Protein AF-A0A553S845-F1 (afdb_monomer)

Solvent-accessible surface area (backbone atoms only — not comparable to full-atom values): 7691 Å² total; per-residue (Å²): 108,72,68,59,55,50,52,52,51,53,51,56,43,52,54,29,12,55,50,11,50,52,48,53,52,50,45,71,75,42,56,89,77,49,53,72,70,56,48,50,44,49,54,53,21,53,53,51,26,50,53,52,53,49,52,52,53,50,52,52,53,55,45,63,76,74,49,63,97,83,66,72,59,58,60,40,89,70,99,60,98,46,74,66,40,86,83,65,70,26,32,31,44,69,48,49,54,23,16,44,38,24,49,35,41,53,54,41,36,37,75,71,65,77,45,60,70,64,73,65,45,47,63,56,49,56,46,53,49,62,62,45,49,67,61,72,75,103

Mean predicted aligned error: 10.01 Å

Structure (mmCIF, N/CA/C/O backbone):
data_AF-A0A553S845-F1
#
_entry.id   AF-A0A553S845-F1
#
loop_
_atom_site.group_PDB
_atom_site.id
_atom_site.type_symbol
_atom_site.label_atom_id
_atom_site.label_alt_id
_atom_site.label_comp_id
_atom_site.label_asym_id
_atom_site.label_entity_id
_atom_site.label_seq_id
_atom_site.pdbx_PDB_ins_code
_atom_site.Cartn_x
_atom_site.Cartn_y
_atom_site.Cartn_z
_atom_site.occupancy
_atom_site.B_iso_or_equiv
_atom_site.auth_seq_id
_atom_site.auth_comp_id
_atom_site.auth_asym_id
_atom_site.auth_atom_id
_atom_site.pdbx_PDB_model_num
ATOM 1 N N . MET A 1 1 ? 5.289 10.190 -22.429 1.00 55.66 1 MET A N 1
ATOM 2 C CA . MET A 1 1 ? 3.988 9.912 -21.776 1.00 55.66 1 MET A CA 1
ATOM 3 C C . MET A 1 1 ? 4.106 8.827 -20.708 1.00 55.66 1 MET A C 1
ATOM 5 O O . MET A 1 1 ? 3.905 9.155 -19.551 1.00 55.66 1 MET A O 1
ATOM 9 N N . ILE A 1 2 ? 4.558 7.607 -21.037 1.00 61.12 2 ILE A N 1
ATOM 10 C CA . ILE A 1 2 ? 4.711 6.485 -20.076 1.00 61.12 2 ILE A CA 1
ATOM 11 C C . ILE A 1 2 ? 5.522 6.860 -18.819 1.00 61.12 2 ILE A C 1
ATOM 13 O O . ILE A 1 2 ? 5.102 6.566 -17.706 1.00 61.12 2 ILE A O 1
ATOM 17 N N . ARG A 1 3 ? 6.640 7.587 -18.970 1.00 59.91 3 ARG A N 1
ATOM 18 C CA . ARG A 1 3 ? 7.450 8.068 -17.831 1.00 59.91 3 ARG A CA 1
ATOM 19 C C . ARG A 1 3 ? 6.701 9.019 -16.888 1.00 59.91 3 ARG A C 1
ATOM 21 O O . ARG A 1 3 ? 6.846 8.891 -15.680 1.00 59.91 3 ARG A O 1
ATOM 28 N N . MET A 1 4 ? 5.891 9.939 -17.422 1.00 64.00 4 MET A N 1
ATOM 29 C CA . MET A 1 4 ? 5.083 10.844 -16.592 1.00 64.00 4 MET A CA 1
ATOM 30 C C . MET A 1 4 ? 3.970 10.087 -15.869 1.00 64.00 4 MET A C 1
ATOM 32 O O . MET A 1 4 ? 3.745 10.323 -14.689 1.00 64.00 4 MET A O 1
ATOM 36 N N . THR A 1 5 ? 3.322 9.131 -16.539 1.00 64.88 5 THR A N 1
ATOM 37 C CA . THR A 1 5 ? 2.294 8.286 -15.918 1.00 64.88 5 THR A CA 1
ATOM 38 C C . THR A 1 5 ? 2.870 7.465 -14.764 1.00 64.88 5 THR A C 1
ATOM 40 O O . THR A 1 5 ? 2.292 7.451 -13.681 1.00 64.88 5 THR A O 1
ATOM 43 N N . MET A 1 6 ? 4.041 6.848 -14.954 1.00 63.34 6 MET A N 1
ATOM 44 C CA . MET A 1 6 ? 4.726 6.115 -13.886 1.00 63.34 6 MET A CA 1
ATOM 45 C C . MET A 1 6 ? 5.121 7.046 -12.733 1.00 63.34 6 MET A C 1
ATOM 47 O O . MET A 1 6 ? 4.839 6.730 -11.586 1.00 63.34 6 MET A O 1
ATOM 51 N N . ALA A 1 7 ? 5.669 8.233 -13.005 1.00 65.25 7 ALA A N 1
ATOM 52 C CA . ALA A 1 7 ? 6.018 9.189 -11.950 1.00 65.25 7 ALA A CA 1
ATOM 53 C C . ALA A 1 7 ? 4.809 9.601 -11.085 1.00 65.25 7 ALA A C 1
ATOM 55 O O . ALA A 1 7 ? 4.917 9.657 -9.860 1.00 65.25 7 ALA A O 1
ATOM 56 N N . VAL A 1 8 ? 3.641 9.826 -11.700 1.00 68.06 8 VAL A N 1
ATOM 57 C CA . VAL A 1 8 ? 2.400 10.144 -10.971 1.00 68.06 8 VAL A CA 1
ATOM 58 C C . VAL A 1 8 ? 1.964 8.972 -10.091 1.00 68.06 8 VAL A C 1
ATOM 60 O O . VAL A 1 8 ? 1.645 9.177 -8.921 1.00 68.06 8 VAL A O 1
ATOM 63 N N . ILE A 1 9 ? 2.001 7.743 -10.614 1.00 68.69 9 ILE A N 1
ATOM 64 C CA . ILE A 1 9 ? 1.648 6.536 -9.851 1.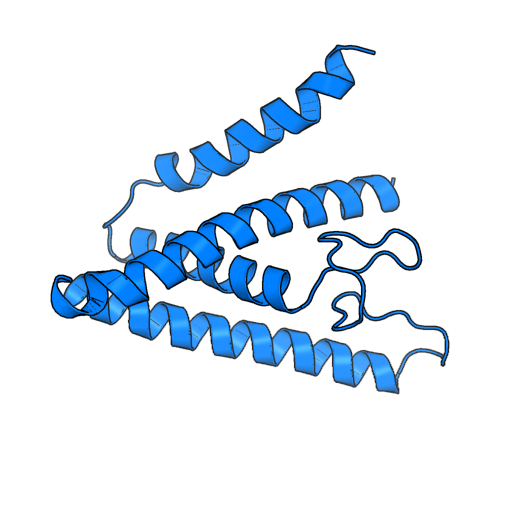00 68.69 9 ILE A CA 1
ATOM 65 C C . ILE A 1 9 ? 2.579 6.374 -8.642 1.00 68.69 9 ILE A C 1
ATOM 67 O O . ILE A 1 9 ? 2.103 6.207 -7.523 1.00 68.69 9 ILE A O 1
ATOM 71 N N . PHE A 1 10 ? 3.892 6.499 -8.834 1.00 68.94 10 PHE A N 1
ATOM 72 C CA . PHE A 1 10 ? 4.881 6.379 -7.758 1.00 68.94 10 PHE A CA 1
ATOM 73 C C . PHE A 1 10 ? 4.725 7.472 -6.693 1.00 68.94 10 PHE A C 1
ATOM 75 O O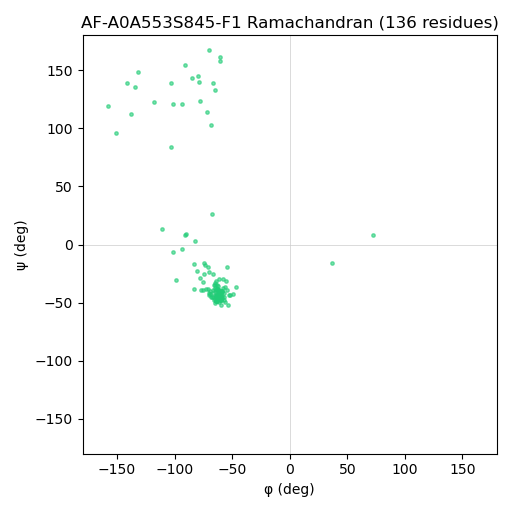 . PHE A 1 10 ? 4.910 7.210 -5.505 1.00 68.94 10 PHE A O 1
ATOM 82 N N . CYS A 1 11 ? 4.329 8.682 -7.092 1.00 69.44 11 CYS A N 1
ATOM 83 C CA . CYS A 1 11 ? 4.048 9.772 -6.163 1.00 69.44 11 CYS A CA 1
ATOM 84 C C . CYS A 1 11 ? 2.817 9.471 -5.294 1.00 69.44 11 CYS A C 1
ATOM 86 O O . CYS A 1 11 ? 2.871 9.613 -4.072 1.00 69.44 11 CYS A O 1
ATOM 88 N N . VAL A 1 12 ? 1.730 8.977 -5.899 1.00 71.00 12 VAL A N 1
ATOM 89 C CA . VAL A 1 12 ? 0.532 8.556 -5.156 1.00 71.00 12 VAL A CA 1
ATOM 90 C C . VAL A 1 12 ? 0.880 7.438 -4.171 1.00 71.00 12 VAL A C 1
ATOM 92 O O . VAL A 1 12 ? 0.539 7.532 -2.992 1.00 71.00 12 VAL A O 1
ATOM 95 N N . VAL A 1 13 ? 1.611 6.418 -4.628 1.00 72.00 13 VAL A N 1
ATOM 96 C CA . VAL A 1 13 ? 2.049 5.290 -3.792 1.00 72.00 13 VAL A CA 1
ATOM 97 C C . VAL A 1 13 ? 2.921 5.774 -2.624 1.00 72.00 13 VAL A C 1
ATOM 99 O O . VAL A 1 13 ? 2.643 5.402 -1.486 1.00 72.00 13 VAL A O 1
ATOM 102 N N . SER A 1 14 ? 3.872 6.685 -2.863 1.00 70.69 14 SER A N 1
ATOM 103 C CA . SER A 1 14 ? 4.725 7.306 -1.828 1.00 70.69 14 SER A CA 1
ATOM 104 C C . SER A 1 14 ? 3.945 7.933 -0.681 1.00 70.69 14 SER A C 1
ATOM 106 O O . SER A 1 14 ? 4.303 7.773 0.484 1.00 70.69 14 SER A O 1
ATOM 108 N N . VAL A 1 15 ? 2.861 8.650 -0.973 1.00 72.81 15 VAL A N 1
ATOM 109 C CA . VAL A 1 15 ? 2.083 9.296 0.091 1.00 72.81 15 VAL A CA 1
ATOM 110 C C . VAL A 1 15 ? 1.287 8.276 0.890 1.00 72.81 15 VAL A C 1
ATOM 112 O O . VAL A 1 15 ? 1.220 8.362 2.120 1.00 72.81 15 VAL A O 1
ATOM 115 N N . TYR A 1 16 ? 0.743 7.263 0.217 1.00 74.31 16 TYR A N 1
ATOM 116 C CA . TYR A 1 16 ? 0.127 6.143 0.917 1.00 74.31 16 TYR A CA 1
ATOM 117 C C . TYR A 1 16 ? 1.129 5.393 1.795 1.00 74.31 16 TYR A C 1
ATOM 119 O O . TYR A 1 16 ? 0.728 4.911 2.854 1.00 74.31 16 TYR A O 1
ATOM 127 N N . SER A 1 17 ? 2.418 5.361 1.443 1.00 76.75 17 SER A N 1
ATOM 128 C CA . SER A 1 17 ? 3.468 4.833 2.319 1.00 76.75 17 SER A CA 1
ATOM 129 C C . SER A 1 17 ? 3.541 5.592 3.640 1.00 76.75 17 SER A C 1
ATOM 131 O O . SER A 1 17 ? 3.540 4.968 4.695 1.00 76.75 17 SER A O 1
ATOM 133 N N . PHE A 1 18 ? 3.516 6.928 3.622 1.00 77.50 18 PHE A N 1
ATOM 134 C CA . PHE A 1 18 ? 3.513 7.727 4.855 1.00 77.50 18 PHE A CA 1
ATOM 135 C C . PHE A 1 18 ? 2.243 7.523 5.689 1.00 77.50 18 PHE A C 1
ATOM 137 O O . PHE A 1 18 ? 2.319 7.408 6.914 1.00 77.50 18 PHE A O 1
ATOM 144 N N . ILE A 1 19 ? 1.079 7.418 5.040 1.00 77.50 19 ILE A N 1
ATOM 145 C CA . ILE A 1 19 ? -0.184 7.078 5.715 1.00 77.50 19 ILE A CA 1
ATOM 146 C C . ILE A 1 19 ? -0.080 5.693 6.365 1.00 77.50 19 ILE A C 1
ATOM 148 O O . ILE A 1 19 ? -0.507 5.510 7.507 1.00 77.50 19 ILE A O 1
ATOM 152 N N . GLY A 1 20 ? 0.511 4.726 5.664 1.00 77.69 20 GLY A N 1
ATOM 153 C CA . GLY A 1 20 ? 0.782 3.384 6.164 1.00 77.69 20 GLY A CA 1
ATOM 154 C C . GLY A 1 20 ? 1.713 3.368 7.367 1.00 77.69 20 GLY A C 1
ATOM 155 O O . GLY A 1 20 ? 1.378 2.756 8.376 1.00 77.69 20 GLY A O 1
ATOM 156 N N . ILE A 1 21 ? 2.823 4.109 7.309 1.00 81.81 21 ILE A N 1
ATOM 157 C CA . ILE A 1 21 ? 3.772 4.261 8.422 1.00 81.81 21 ILE A CA 1
ATOM 158 C C . ILE A 1 21 ? 3.067 4.860 9.642 1.00 81.81 21 ILE A C 1
ATOM 160 O O . ILE A 1 21 ? 3.169 4.323 10.745 1.00 81.81 21 ILE A O 1
ATOM 164 N N . PHE A 1 22 ? 2.301 5.938 9.456 1.00 80.44 22 PHE A N 1
ATOM 165 C CA . PHE A 1 22 ? 1.556 6.554 10.553 1.00 80.44 22 PHE A CA 1
ATOM 166 C C . PHE A 1 22 ? 0.501 5.603 11.127 1.00 80.44 22 PHE A C 1
ATOM 16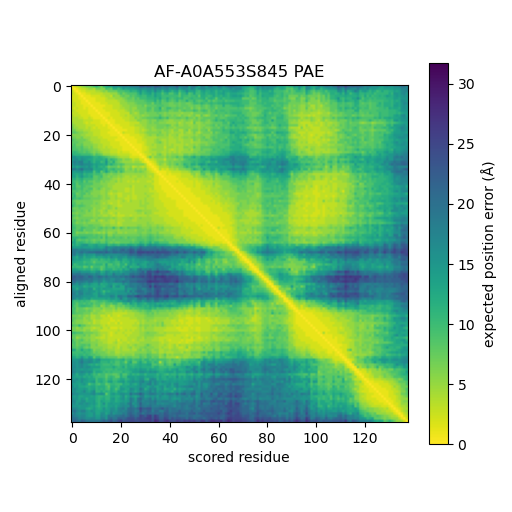8 O O . PHE A 1 22 ? 0.305 5.543 12.340 1.00 80.44 22 PHE A O 1
ATOM 175 N N . THR A 1 23 ? -0.154 4.822 10.268 1.00 78.38 23 THR A N 1
ATOM 176 C CA . THR A 1 23 ? -1.122 3.801 10.677 1.00 78.38 23 THR A CA 1
ATOM 177 C C . THR A 1 23 ? -0.450 2.707 11.498 1.00 78.38 23 THR A C 1
ATOM 179 O O . THR A 1 23 ? -0.922 2.414 12.593 1.00 78.38 23 THR A O 1
ATOM 182 N N . LEU A 1 24 ? 0.672 2.156 11.032 1.00 80.12 24 LEU A N 1
ATOM 183 C CA . LEU A 1 24 ? 1.464 1.166 11.762 1.00 80.12 24 LEU A CA 1
ATOM 184 C C . LEU A 1 24 ? 1.904 1.702 13.124 1.00 80.12 24 LEU A C 1
ATOM 186 O O . LEU A 1 24 ? 1.680 1.046 14.138 1.00 80.12 24 LEU A O 1
ATOM 190 N N . PHE A 1 25 ? 2.448 2.919 13.168 1.00 82.06 25 PHE A N 1
ATOM 191 C CA . PHE A 1 25 ? 2.866 3.559 14.414 1.00 82.06 25 PHE A CA 1
ATOM 192 C C . PHE A 1 25 ? 1.691 3.734 15.385 1.00 82.06 25 PHE A C 1
ATOM 194 O O . PHE A 1 25 ? 1.775 3.383 16.563 1.00 82.06 25 PHE A O 1
ATOM 201 N N . ARG A 1 26 ? 0.547 4.216 14.888 1.00 79.50 26 ARG A N 1
ATOM 202 C CA . ARG A 1 26 ? -0.673 4.394 15.684 1.00 79.50 26 ARG A CA 1
ATOM 203 C C . ARG A 1 26 ? -1.228 3.058 16.181 1.00 79.50 26 ARG A C 1
ATOM 205 O O . ARG A 1 26 ? -1.744 2.994 17.298 1.00 79.50 26 ARG A O 1
ATOM 212 N N . VAL A 1 27 ? -1.149 2.004 15.370 1.00 80.19 27 VAL A N 1
ATOM 213 C CA . VAL A 1 27 ? -1.515 0.640 15.765 1.00 80.19 27 VAL A CA 1
ATOM 214 C C . VAL A 1 27 ? -0.603 0.166 16.890 1.00 80.19 27 VAL A C 1
ATOM 216 O O . VAL A 1 27 ? -1.118 -0.249 17.921 1.00 80.19 27 VAL A O 1
ATOM 219 N N . LEU A 1 28 ? 0.715 0.325 16.752 1.00 80.25 28 LEU A N 1
ATOM 220 C CA . LEU A 1 28 ? 1.704 -0.097 17.746 1.00 80.25 28 LEU A CA 1
ATOM 221 C C . LEU A 1 28 ? 1.490 0.579 19.110 1.00 80.25 28 LEU A C 1
ATOM 223 O O . LEU A 1 28 ? 1.494 -0.082 20.145 1.00 80.25 28 LEU A O 1
ATOM 227 N N . VAL A 1 29 ? 1.263 1.896 19.108 1.00 82.06 29 VAL A N 1
ATOM 228 C CA . VAL A 1 29 ? 1.143 2.694 20.338 1.00 82.06 29 VAL A CA 1
ATOM 229 C C . VAL A 1 29 ? -0.216 2.513 21.017 1.00 82.06 29 VAL A C 1
ATOM 231 O O . VAL A 1 29 ? -0.293 2.471 22.243 1.00 82.06 29 VAL A O 1
ATOM 234 N N . ARG A 1 30 ? -1.309 2.418 20.248 1.00 77.56 30 ARG A N 1
ATOM 235 C CA . ARG A 1 30 ? -2.679 2.415 20.796 1.00 77.56 30 ARG A CA 1
ATOM 236 C C . ARG A 1 30 ? -3.408 1.083 20.672 1.00 77.56 30 ARG A C 1
ATOM 238 O O . ARG A 1 30 ? -4.604 1.046 20.941 1.00 77.56 30 ARG A O 1
ATOM 245 N N . PHE A 1 31 ? -2.721 -0.020 20.352 1.00 73.75 31 PHE A N 1
ATOM 246 C CA . PHE A 1 31 ? -3.364 -1.327 20.149 1.00 73.75 31 PHE A CA 1
ATOM 247 C C . PHE A 1 31 ? -4.323 -1.717 21.285 1.00 73.75 31 PHE A C 1
ATOM 249 O O . PHE A 1 31 ? -5.439 -2.192 21.059 1.00 73.75 31 PHE A O 1
ATOM 256 N N . LYS A 1 32 ? -3.895 -1.467 22.531 1.00 72.12 32 LYS A N 1
ATOM 257 C CA . LYS A 1 32 ? -4.672 -1.790 23.731 1.00 72.12 32 LYS A CA 1
ATOM 258 C C . LYS A 1 32 ? -5.921 -0.923 23.926 1.00 72.12 32 LYS A C 1
ATOM 260 O O . LYS A 1 32 ? -6.849 -1.396 24.566 1.00 72.12 32 LYS A O 1
ATOM 265 N N . GLN A 1 33 ? -5.954 0.280 23.360 1.00 77.00 33 GLN A N 1
ATOM 266 C CA . GLN A 1 33 ? -7.039 1.257 23.518 1.00 77.00 33 GLN A CA 1
ATOM 267 C C . GLN A 1 33 ? -8.104 1.172 22.416 1.00 77.00 33 GLN A C 1
ATOM 269 O O . GLN A 1 33 ? -9.080 1.910 22.473 1.00 77.00 33 GLN A O 1
ATOM 274 N N . TYR A 1 34 ? -7.910 0.317 21.409 1.00 77.56 34 TYR A N 1
ATOM 275 C CA . TYR A 1 34 ? -8.894 0.117 20.349 1.00 77.56 34 TYR A CA 1
ATOM 276 C C . TYR A 1 34 ? -10.037 -0.787 20.788 1.00 77.56 34 TYR A C 1
ATOM 278 O O . TYR A 1 34 ? -9.802 -1.834 21.402 1.00 77.56 34 TYR A O 1
ATOM 286 N N . ASP A 1 35 ? -11.243 -0.412 20.368 1.00 79.75 35 ASP A N 1
ATOM 287 C CA . ASP A 1 35 ? -12.432 -1.250 20.460 1.00 79.75 35 ASP A CA 1
ATOM 288 C C . ASP A 1 35 ? -12.256 -2.548 19.658 1.00 79.75 35 ASP A C 1
ATOM 290 O O . ASP A 1 35 ? -11.467 -2.628 18.708 1.00 79.75 35 ASP A O 1
ATOM 294 N N . GLU A 1 36 ? -13.028 -3.578 20.008 1.00 80.69 36 GLU A N 1
ATOM 295 C CA . GLU A 1 36 ? -12.974 -4.886 19.341 1.00 80.69 36 GLU A CA 1
ATOM 296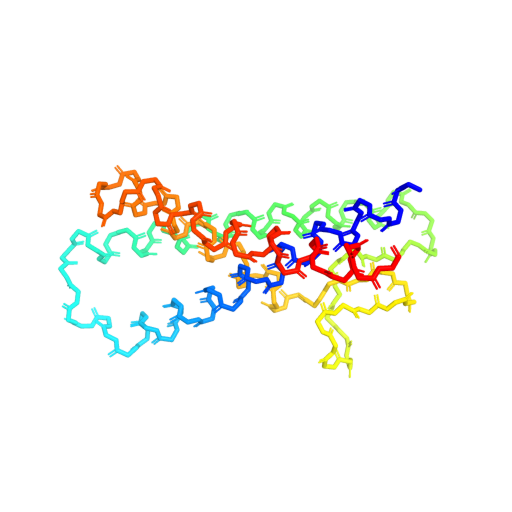 C C . GLU A 1 36 ? -13.209 -4.781 17.827 1.00 80.69 36 GLU A C 1
ATOM 298 O O . GLU A 1 36 ? -12.544 -5.461 17.040 1.00 80.69 36 GLU A O 1
ATOM 303 N N . LEU A 1 37 ? -14.093 -3.869 17.407 1.00 78.62 37 LEU A N 1
ATOM 304 C CA . LEU A 1 37 ? -14.388 -3.617 15.997 1.00 78.62 37 LEU A CA 1
ATOM 305 C C . LEU A 1 37 ? -13.181 -3.017 15.255 1.00 78.62 37 LEU A C 1
ATOM 307 O O . LEU A 1 37 ? -12.862 -3.428 14.138 1.00 78.62 37 LEU A O 1
ATOM 311 N N . GLU A 1 38 ? -12.477 -2.073 15.885 1.00 79.12 38 GLU A N 1
ATOM 312 C CA . GLU A 1 38 ? -11.289 -1.441 15.306 1.00 79.12 38 GLU A CA 1
ATOM 313 C C . GLU A 1 38 ? -10.106 -2.413 15.266 1.00 79.12 38 GLU A C 1
ATOM 315 O O . GLU A 1 38 ? -9.392 -2.472 14.263 1.00 79.12 38 GLU A O 1
ATOM 320 N N . ARG A 1 39 ? -9.934 -3.247 16.300 1.00 81.25 39 ARG A N 1
ATOM 321 C CA . ARG A 1 39 ? -8.935 -4.327 16.294 1.00 81.25 39 ARG A CA 1
ATOM 322 C C . ARG A 1 39 ? -9.191 -5.337 15.187 1.00 81.25 39 ARG A C 1
ATOM 324 O O . ARG A 1 39 ? -8.250 -5.704 14.485 1.00 81.25 39 ARG A O 1
ATOM 331 N N . LYS A 1 40 ? -10.445 -5.754 14.993 1.00 85.00 40 LYS A N 1
ATOM 332 C CA . LYS A 1 40 ? -10.818 -6.649 13.894 1.00 85.00 40 LYS A CA 1
ATOM 333 C C . LYS A 1 40 ? -10.481 -6.025 12.541 1.00 85.00 40 LYS A C 1
ATOM 335 O O . LYS A 1 40 ? -9.849 -6.679 11.715 1.00 85.00 40 LYS A O 1
ATOM 340 N N . ALA A 1 41 ? -10.808 -4.746 12.351 1.00 81.56 41 ALA A N 1
ATOM 341 C CA . ALA A 1 41 ? -10.459 -4.026 11.132 1.00 81.56 41 ALA A CA 1
ATOM 342 C C . ALA A 1 41 ? -8.939 -3.976 10.896 1.00 81.56 41 ALA A C 1
ATOM 344 O O . ALA A 1 41 ? -8.503 -4.159 9.762 1.00 81.56 41 ALA A O 1
ATOM 345 N N . ILE A 1 42 ? -8.129 -3.774 11.942 1.00 83.75 42 ILE A N 1
ATOM 346 C CA . ILE A 1 42 ? -6.659 -3.771 11.856 1.00 83.75 42 ILE A CA 1
ATOM 347 C C . ILE A 1 42 ? -6.115 -5.154 11.473 1.00 83.75 42 ILE A C 1
ATOM 349 O O . ILE A 1 42 ? -5.293 -5.248 10.565 1.00 83.75 42 ILE A O 1
ATOM 353 N N . ILE A 1 43 ? -6.574 -6.223 12.130 1.00 85.19 43 ILE A N 1
ATOM 354 C CA . ILE A 1 43 ? -6.102 -7.593 11.864 1.00 85.19 43 ILE A CA 1
ATOM 355 C C . ILE A 1 43 ? -6.449 -8.013 10.434 1.00 85.19 43 ILE A C 1
ATOM 357 O O . ILE A 1 43 ? -5.597 -8.520 9.709 1.00 85.19 43 ILE A O 1
ATOM 361 N N . GLU A 1 44 ? -7.680 -7.756 9.998 1.00 84.88 44 GLU A N 1
ATOM 362 C CA . GLU A 1 44 ? -8.103 -8.051 8.628 1.00 84.88 44 GLU A CA 1
ATOM 363 C C . GLU A 1 44 ? -7.357 -7.195 7.602 1.00 84.88 44 GLU A C 1
ATOM 365 O O . GLU A 1 44 ? -7.039 -7.677 6.518 1.00 84.88 44 GLU A O 1
ATOM 370 N N . THR A 1 45 ? -7.034 -5.945 7.947 1.00 85.56 45 THR A N 1
ATOM 371 C CA . THR A 1 45 ? -6.186 -5.088 7.111 1.00 85.56 45 THR A CA 1
ATOM 372 C C . THR A 1 45 ? -4.798 -5.695 6.939 1.00 85.56 45 THR A C 1
ATOM 374 O O . THR A 1 45 ? -4.342 -5.801 5.807 1.00 85.56 45 THR A O 1
ATOM 377 N N . LEU A 1 46 ? -4.154 -6.115 8.034 1.00 85.62 46 LEU A N 1
ATOM 378 C CA . LEU A 1 46 ? -2.838 -6.762 8.022 1.00 85.62 46 LEU A CA 1
ATOM 379 C C . LEU A 1 46 ? -2.845 -8.050 7.189 1.00 85.62 46 LEU A C 1
ATOM 381 O O . LEU A 1 46 ? -1.943 -8.270 6.382 1.00 85.62 46 LEU A O 1
ATOM 385 N N . ALA A 1 47 ? -3.880 -8.878 7.348 1.00 86.94 47 ALA A N 1
ATOM 386 C CA . ALA A 1 47 ? -4.040 -10.104 6.572 1.00 86.94 47 ALA A CA 1
ATOM 387 C C . ALA A 1 47 ? -4.197 -9.807 5.071 1.00 86.94 47 ALA A C 1
ATOM 389 O O . ALA A 1 47 ? -3.486 -10.383 4.250 1.00 86.94 47 ALA A O 1
ATOM 390 N N . MET A 1 48 ? -5.074 -8.865 4.710 1.00 83.62 48 MET A N 1
ATOM 391 C CA . MET A 1 48 ? -5.284 -8.459 3.317 1.00 83.62 48 MET A CA 1
ATOM 392 C C . MET A 1 48 ? -4.023 -7.857 2.699 1.00 83.62 48 MET A C 1
ATOM 394 O O . MET A 1 48 ? -3.652 -8.236 1.590 1.00 83.62 48 MET A O 1
ATOM 398 N N . SER A 1 49 ? -3.332 -6.962 3.411 1.00 85.06 49 SER A N 1
ATOM 399 C CA . SER A 1 49 ? -2.090 -6.371 2.915 1.00 85.06 49 SER A CA 1
ATOM 400 C C . SER A 1 49 ? -1.015 -7.427 2.700 1.00 85.06 49 SER A C 1
ATOM 402 O O . SER A 1 49 ? -0.335 -7.380 1.683 1.00 85.06 49 SER A O 1
ATOM 404 N N . MET A 1 50 ? -0.900 -8.413 3.596 1.00 87.75 50 MET A N 1
ATOM 405 C CA . MET A 1 50 ? 0.077 -9.492 3.453 1.00 87.75 50 MET A CA 1
ATOM 406 C C . MET A 1 50 ? -0.195 -10.338 2.205 1.00 87.75 50 MET A C 1
ATOM 408 O O . MET A 1 50 ? 0.729 -10.647 1.458 1.00 87.75 50 MET A O 1
ATOM 412 N N . VAL A 1 51 ? -1.464 -10.667 1.938 1.00 85.19 51 VAL A N 1
ATOM 413 C CA . VAL A 1 51 ? -1.857 -11.393 0.720 1.00 85.19 51 VAL A CA 1
ATOM 414 C C . VAL A 1 51 ? -1.518 -10.582 -0.532 1.00 85.19 51 VAL A C 1
ATOM 416 O O . VAL A 1 51 ? -0.947 -11.128 -1.471 1.00 85.19 51 VAL A O 1
ATOM 419 N N . ILE A 1 52 ? -1.816 -9.279 -0.546 1.00 83.44 52 ILE A N 1
ATOM 420 C CA . ILE A 1 52 ? -1.520 -8.406 -1.693 1.00 83.44 52 ILE A CA 1
ATOM 421 C C . ILE A 1 52 ? -0.007 -8.306 -1.925 1.00 83.44 52 ILE A C 1
ATOM 423 O O . ILE A 1 52 ? 0.445 -8.500 -3.051 1.00 83.44 52 ILE A O 1
ATOM 427 N N . ILE A 1 53 ? 0.775 -8.050 -0.872 1.00 85.56 53 ILE A N 1
ATOM 428 C CA . ILE A 1 53 ? 2.242 -7.976 -0.939 1.00 85.56 53 ILE A CA 1
ATOM 429 C C . ILE A 1 53 ? 2.805 -9.288 -1.489 1.00 85.56 53 ILE A C 1
ATOM 431 O O . ILE A 1 53 ? 3.646 -9.271 -2.387 1.00 85.56 53 ILE A O 1
ATOM 435 N N . LEU A 1 54 ? 2.310 -10.429 -1.005 1.00 86.00 54 LEU A N 1
ATOM 436 C CA . LEU A 1 54 ? 2.750 -11.743 -1.459 1.00 86.00 54 LEU A CA 1
ATOM 437 C C . LEU A 1 54 ? 2.439 -11.973 -2.942 1.00 86.00 54 LEU A C 1
ATOM 439 O O . LEU A 1 54 ? 3.315 -12.417 -3.676 1.00 86.00 54 LEU A O 1
ATOM 443 N N . VAL A 1 55 ? 1.235 -11.624 -3.405 1.00 82.56 55 VAL A N 1
ATOM 444 C CA . VAL A 1 55 ? 0.858 -11.737 -4.825 1.00 82.56 55 VAL A CA 1
ATOM 445 C C . VAL A 1 55 ? 1.743 -10.855 -5.706 1.00 82.56 55 VAL A C 1
ATOM 447 O O . VAL A 1 55 ? 2.200 -11.308 -6.755 1.00 82.56 55 VAL A O 1
ATOM 450 N N . VAL A 1 56 ? 2.027 -9.620 -5.283 1.00 82.62 56 VAL A N 1
ATOM 451 C CA . VAL A 1 56 ? 2.891 -8.702 -6.038 1.00 82.62 56 VAL A CA 1
ATOM 452 C C . VAL A 1 56 ? 4.320 -9.239 -6.127 1.00 82.62 56 VAL A C 1
ATOM 454 O O . VAL A 1 56 ? 4.871 -9.314 -7.225 1.00 82.62 56 VAL A O 1
ATOM 457 N N . ASN A 1 57 ? 4.899 -9.667 -5.003 1.00 83.12 57 ASN A N 1
ATOM 458 C CA . ASN A 1 57 ? 6.249 -10.232 -4.973 1.00 83.12 57 ASN A CA 1
ATOM 459 C C . ASN A 1 57 ? 6.338 -11.535 -5.782 1.00 83.12 57 ASN A C 1
ATOM 461 O O . ASN A 1 57 ? 7.305 -11.747 -6.509 1.00 83.12 57 ASN A O 1
ATOM 465 N N . PHE A 1 58 ? 5.313 -12.390 -5.727 1.00 82.38 58 PHE A N 1
ATOM 466 C CA . PHE A 1 58 ? 5.268 -13.618 -6.521 1.00 82.38 58 PHE A CA 1
ATOM 467 C C . PHE A 1 58 ? 5.150 -13.326 -8.023 1.00 82.38 58 PHE A C 1
ATOM 469 O O . PHE A 1 58 ? 5.816 -13.963 -8.835 1.00 82.38 58 PHE A O 1
ATOM 476 N N . GLY A 1 59 ? 4.366 -12.313 -8.403 1.00 80.94 59 GLY A N 1
ATOM 477 C CA . GLY A 1 59 ? 4.299 -11.831 -9.782 1.00 80.94 59 GLY A CA 1
ATOM 478 C C . GLY A 1 59 ? 5.643 -11.293 -10.281 1.00 80.94 59 GLY A C 1
ATOM 479 O O . GLY A 1 59 ? 6.066 -11.634 -11.384 1.00 80.94 59 GLY A O 1
ATOM 480 N N . GLN A 1 60 ? 6.351 -10.512 -9.460 1.00 76.75 60 GLN A N 1
ATOM 481 C CA . GLN A 1 60 ? 7.704 -10.045 -9.782 1.00 76.75 60 GL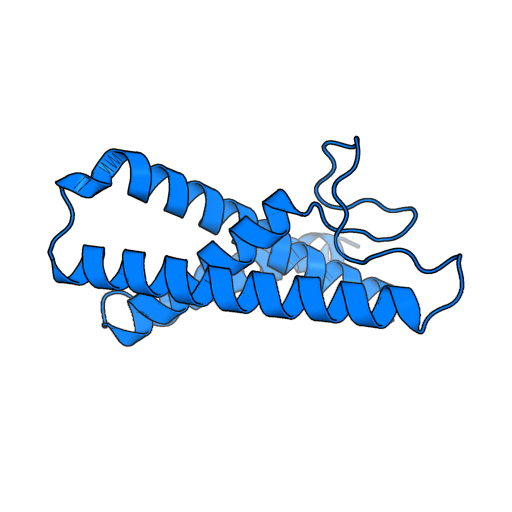N A CA 1
ATOM 482 C C . GLN A 1 60 ? 8.706 -11.192 -9.907 1.00 76.75 60 GLN A C 1
ATOM 484 O O . GLN A 1 60 ? 9.548 -11.168 -10.802 1.00 76.75 60 GLN A O 1
ATOM 489 N N . LEU A 1 61 ? 8.590 -12.212 -9.058 1.00 80.50 61 LEU A N 1
ATOM 490 C CA . LEU A 1 61 ? 9.420 -13.407 -9.129 1.00 80.50 61 LEU A CA 1
ATOM 491 C C . LEU A 1 61 ? 9.195 -14.169 -10.444 1.00 80.50 61 LEU A C 1
ATOM 493 O O . LEU A 1 61 ? 10.160 -14.519 -11.114 1.00 80.50 61 LEU A O 1
ATOM 497 N N . ILE A 1 62 ? 7.938 -14.379 -10.850 1.00 80.62 62 ILE A N 1
ATOM 498 C CA . ILE A 1 62 ? 7.609 -15.019 -12.135 1.00 80.62 62 ILE A CA 1
ATOM 499 C C . ILE A 1 62 ? 8.158 -14.200 -13.307 1.00 80.62 62 ILE A C 1
ATOM 501 O O . ILE A 1 62 ? 8.762 -14.763 -14.217 1.00 80.62 62 ILE A O 1
ATOM 505 N N . LEU A 1 63 ? 7.987 -12.874 -13.281 1.00 77.06 63 LEU A N 1
ATOM 506 C CA . LEU A 1 63 ? 8.535 -11.984 -14.306 1.00 77.06 63 LEU A CA 1
ATOM 507 C C . LEU A 1 63 ? 10.061 -12.099 -14.384 1.00 77.06 63 LEU A C 1
ATOM 509 O O . LEU A 1 63 ? 10.600 -12.223 -15.480 1.00 77.06 63 LEU A O 1
ATOM 513 N N . SER A 1 64 ? 10.752 -12.170 -13.247 1.00 74.12 64 SER A N 1
ATOM 514 C CA . SER A 1 64 ? 12.207 -12.368 -13.197 1.00 74.12 64 SER A CA 1
ATOM 515 C C . SER A 1 64 ? 12.675 -13.618 -13.962 1.00 74.12 64 SER A C 1
ATOM 517 O O . SER A 1 64 ? 13.744 -13.610 -14.562 1.00 74.12 64 SER A O 1
ATOM 519 N N . PHE A 1 65 ? 11.858 -14.678 -14.018 1.00 80.19 65 PHE A N 1
ATOM 520 C CA . PHE A 1 65 ? 12.178 -15.890 -14.783 1.00 80.19 65 PHE A CA 1
ATOM 521 C C . PHE A 1 65 ? 11.889 -15.792 -16.290 1.00 80.19 65 PHE A C 1
ATOM 523 O O . PHE A 1 65 ? 12.457 -16.560 -17.063 1.00 80.19 65 PHE A O 1
ATOM 530 N N . ILE A 1 66 ? 10.990 -14.898 -16.715 1.00 79.69 66 ILE A N 1
ATOM 531 C CA . ILE A 1 66 ? 10.519 -14.795 -18.111 1.00 79.69 66 ILE A CA 1
ATOM 532 C C . ILE A 1 66 ? 11.247 -13.679 -18.874 1.00 79.69 66 ILE A C 1
ATOM 534 O O . ILE A 1 66 ? 11.418 -13.765 -20.091 1.00 79.69 66 ILE A O 1
ATOM 538 N N . THR A 1 67 ? 11.655 -12.616 -18.181 1.00 71.69 67 THR A N 1
ATOM 539 C CA . THR A 1 67 ? 12.276 -11.438 -18.802 1.00 71.69 67 THR A CA 1
ATOM 540 C C . THR A 1 67 ? 13.811 -11.562 -18.875 1.00 71.69 67 THR A C 1
ATOM 542 O O . THR A 1 67 ? 14.404 -12.280 -18.073 1.00 71.69 67 THR A O 1
ATOM 545 N N . PRO A 1 68 ? 14.484 -10.886 -19.832 1.00 64.88 68 PRO A N 1
ATOM 546 C CA . PRO A 1 68 ? 15.942 -10.928 -19.973 1.00 64.88 68 PRO A CA 1
ATOM 547 C C . PRO A 1 68 ? 16.675 -10.412 -18.727 1.00 64.88 68 PRO A C 1
ATOM 549 O O . PRO A 1 68 ? 16.117 -9.645 -17.946 1.00 64.88 68 PRO A O 1
ATOM 552 N N . TYR A 1 69 ? 17.960 -10.762 -18.614 1.00 55.62 69 TYR A N 1
ATOM 553 C CA . TYR A 1 69 ? 18.842 -10.473 -17.471 1.00 55.62 69 TYR A CA 1
ATOM 554 C C . TYR A 1 69 ? 18.941 -8.979 -17.072 1.00 55.62 69 TYR A C 1
ATOM 556 O O . TYR A 1 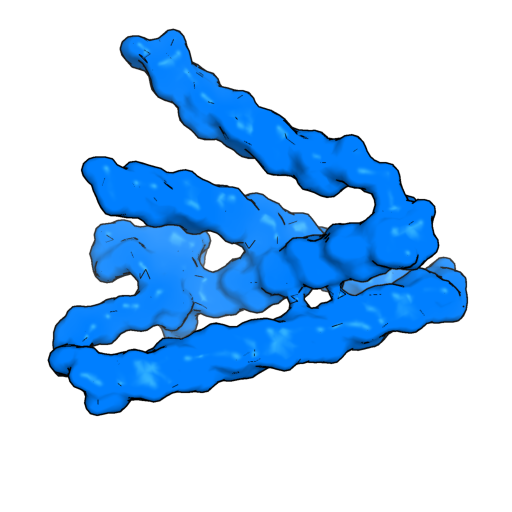69 ? 19.295 -8.677 -15.938 1.00 55.62 69 TYR A O 1
ATOM 564 N N . ASP A 1 70 ? 18.577 -8.048 -17.963 1.00 58.66 70 ASP A N 1
ATOM 565 C CA . ASP A 1 70 ? 18.564 -6.594 -17.712 1.00 58.66 70 ASP A CA 1
ATOM 566 C C . ASP A 1 70 ? 17.223 -6.057 -17.166 1.00 58.66 70 ASP A C 1
ATOM 568 O O . ASP A 1 70 ? 17.010 -4.841 -17.092 1.00 58.66 70 ASP A O 1
ATOM 572 N N . TRP A 1 71 ? 16.274 -6.929 -16.803 1.00 60.47 71 TRP A N 1
ATOM 573 C CA . TRP A 1 71 ? 15.010 -6.480 -16.227 1.00 60.47 71 TRP A CA 1
ATOM 574 C C . TRP A 1 71 ? 15.200 -5.955 -14.804 1.00 60.47 71 TRP A C 1
ATOM 576 O O . TRP A 1 71 ? 15.508 -6.684 -13.864 1.00 60.47 71 TRP A O 1
ATOM 586 N N . ALA A 1 72 ? 14.971 -4.656 -14.653 1.00 63.09 72 ALA A N 1
ATOM 587 C CA . ALA A 1 72 ? 14.947 -3.998 -13.365 1.00 63.09 72 ALA A CA 1
ATOM 588 C C . ALA A 1 72 ? 13.616 -4.260 -12.642 1.00 63.09 72 ALA A C 1
ATOM 590 O O . ALA A 1 72 ? 12.562 -3.894 -13.176 1.00 63.09 72 ALA A O 1
ATOM 591 N N . PRO A 1 73 ? 13.629 -4.821 -11.421 1.00 62.03 73 PRO A N 1
ATOM 592 C CA . PRO A 1 73 ? 12.409 -4.985 -10.652 1.00 62.03 73 PRO A CA 1
ATOM 593 C C . PRO A 1 73 ? 11.842 -3.616 -10.253 1.00 62.03 73 PRO A C 1
ATOM 595 O O . PRO A 1 73 ? 12.564 -2.704 -9.853 1.00 62.03 73 PRO A O 1
ATOM 598 N N . PHE A 1 74 ? 10.517 -3.479 -10.342 1.00 64.62 74 PHE A N 1
ATOM 599 C CA . PHE A 1 74 ? 9.815 -2.245 -9.963 1.00 64.62 74 PHE A CA 1
ATOM 600 C C . PHE A 1 74 ? 9.879 -1.954 -8.459 1.00 64.62 74 PHE A C 1
ATOM 602 O O . PHE A 1 74 ? 9.753 -0.801 -8.052 1.00 64.62 74 PHE A O 1
ATOM 609 N N . ILE A 1 75 ? 10.049 -3.001 -7.649 1.00 60.56 75 ILE A N 1
ATOM 610 C CA . ILE A 1 75 ? 10.194 -2.933 -6.196 1.00 60.56 75 ILE A CA 1
ATOM 611 C C . ILE A 1 75 ? 11.572 -3.494 -5.882 1.00 60.56 75 ILE A C 1
ATOM 613 O O . ILE A 1 75 ? 11.879 -4.618 -6.274 1.00 60.56 75 ILE A O 1
ATOM 617 N N . PHE A 1 76 ? 12.411 -2.706 -5.221 1.00 67.25 76 PHE A N 1
ATOM 618 C CA . PHE A 1 76 ? 13.797 -3.076 -4.972 1.00 67.25 76 PHE A CA 1
ATOM 619 C C . PHE A 1 76 ? 14.174 -2.788 -3.521 1.00 67.25 76 PHE A C 1
ATOM 621 O O . PHE A 1 76 ? 13.864 -1.723 -2.991 1.00 67.25 76 PHE A O 1
ATOM 628 N N . SER A 1 77 ? 14.858 -3.740 -2.885 1.00 58.94 77 SER A N 1
ATOM 629 C CA . SER A 1 77 ? 15.442 -3.583 -1.553 1.00 58.94 77 SER A CA 1
ATOM 630 C C . SER A 1 77 ? 16.953 -3.376 -1.698 1.00 58.94 77 SER A C 1
ATOM 632 O O . SER A 1 77 ? 17.726 -4.334 -1.636 1.00 58.94 77 SER A O 1
ATOM 634 N N . GLY A 1 78 ? 17.406 -2.147 -1.950 1.00 52.97 78 GLY A N 1
ATOM 635 C CA . GLY A 1 78 ? 18.842 -1.905 -2.103 1.00 52.97 78 GLY A CA 1
ATOM 636 C C . GLY A 1 78 ? 19.286 -0.468 -1.866 1.00 52.97 78 GLY A C 1
ATOM 637 O O . GLY A 1 78 ? 18.870 0.437 -2.577 1.00 52.97 78 GLY A O 1
ATOM 638 N N . SER A 1 79 ? 20.153 -0.347 -0.851 1.00 50.41 79 SER A N 1
ATOM 639 C CA . SER A 1 79 ? 21.142 0.677 -0.440 1.00 50.41 79 SER A CA 1
ATOM 640 C C . SER A 1 79 ? 20.892 2.182 -0.601 1.00 50.41 79 SER A C 1
ATOM 642 O O . SER A 1 79 ? 21.597 2.950 0.055 1.00 50.41 79 SER A O 1
ATOM 644 N N . SER A 1 80 ? 19.925 2.648 -1.385 1.00 52.19 80 SER A N 1
ATOM 645 C CA . SER A 1 80 ? 19.589 4.065 -1.456 1.00 52.19 80 SER A CA 1
ATOM 646 C C . SER A 1 80 ? 18.341 4.325 -0.621 1.00 52.19 80 SER A C 1
ATOM 648 O O . SER A 1 80 ? 17.280 3.774 -0.887 1.00 52.19 80 SER A O 1
ATOM 650 N N . LEU A 1 81 ? 18.457 5.198 0.380 1.00 50.94 81 LEU A N 1
ATOM 651 C CA . LEU A 1 81 ? 17.345 5.724 1.181 1.00 50.94 81 LEU A CA 1
ATOM 652 C C . LEU A 1 81 ? 16.408 6.634 0.343 1.00 50.94 81 LEU A C 1
ATOM 654 O O . LEU A 1 81 ? 15.817 7.580 0.863 1.00 50.94 81 LEU A O 1
ATOM 658 N N . ALA A 1 82 ? 16.349 6.429 -0.974 1.00 55.66 82 ALA A N 1
ATOM 659 C CA . ALA A 1 82 ? 15.560 7.209 -1.907 1.00 55.66 82 ALA A CA 1
ATOM 660 C C . ALA A 1 82 ? 14.207 6.518 -2.111 1.00 55.66 82 ALA A C 1
ATOM 662 O O . ALA A 1 82 ? 14.149 5.385 -2.574 1.00 55.66 82 ALA A O 1
ATOM 663 N N . LEU A 1 83 ? 13.109 7.225 -1.810 1.00 54.69 83 LEU A N 1
ATOM 664 C CA . LEU A 1 83 ? 11.744 6.722 -2.042 1.00 54.69 83 LEU A CA 1
ATOM 665 C C . LEU A 1 83 ? 11.486 6.362 -3.516 1.00 54.69 83 LEU A C 1
ATOM 667 O O . LEU A 1 83 ? 10.653 5.508 -3.805 1.00 54.69 83 LEU A O 1
ATOM 671 N N . ILE A 1 84 ? 12.161 7.044 -4.445 1.00 55.19 84 ILE A N 1
ATOM 672 C CA . ILE A 1 84 ? 12.062 6.824 -5.889 1.00 55.19 84 ILE A CA 1
ATOM 673 C C . ILE A 1 84 ? 13.480 6.903 -6.458 1.00 55.19 84 ILE A C 1
ATOM 675 O O . ILE A 1 84 ? 14.090 7.975 -6.462 1.00 55.19 84 ILE A O 1
ATOM 679 N N . GLY A 1 85 ? 14.013 5.782 -6.937 1.00 57.44 85 GLY A N 1
ATOM 680 C CA . GLY A 1 85 ? 15.277 5.754 -7.672 1.00 57.44 85 GLY A CA 1
ATOM 681 C C . GLY A 1 85 ? 15.051 6.049 -9.154 1.00 57.44 85 GLY A C 1
ATOM 682 O O . GLY A 1 85 ? 14.033 5.650 -9.707 1.00 57.44 85 GLY A O 1
ATOM 683 N N . ASN A 1 86 ? 15.970 6.766 -9.810 1.00 57.19 86 ASN A N 1
ATOM 684 C CA . ASN A 1 86 ? 15.772 7.244 -11.191 1.00 57.19 86 ASN A CA 1
ATOM 685 C C . ASN A 1 86 ? 16.498 6.399 -12.260 1.00 57.19 86 ASN A C 1
ATOM 687 O O . ASN A 1 86 ? 16.311 6.610 -13.459 1.00 57.19 86 ASN A O 1
ATOM 691 N N . THR A 1 87 ? 17.322 5.433 -11.848 1.00 53.03 87 THR A N 1
ATOM 692 C CA . THR A 1 87 ? 18.130 4.59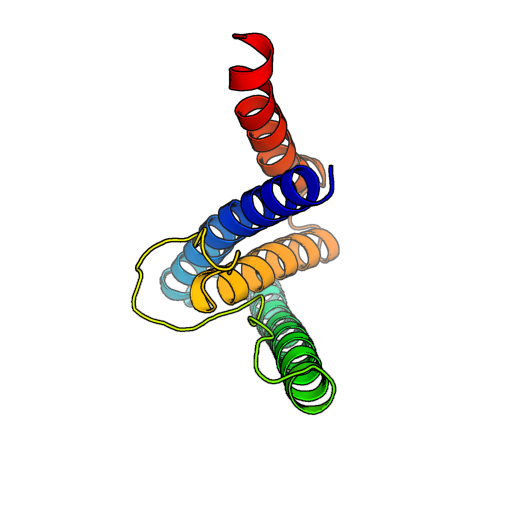4 -12.747 1.00 53.03 87 THR A CA 1
ATOM 693 C C . THR A 1 87 ? 18.365 3.214 -12.135 1.00 53.03 87 THR A C 1
ATOM 695 O O . THR A 1 87 ? 19.311 3.067 -11.359 1.00 53.03 87 THR A O 1
ATOM 698 N N . PRO A 1 88 ? 17.565 2.187 -12.466 1.00 58.88 88 PRO A N 1
ATOM 699 C CA . PRO A 1 88 ? 16.249 2.191 -13.132 1.00 58.88 88 PRO A CA 1
ATOM 700 C C . PRO A 1 88 ? 15.135 2.757 -12.225 1.00 58.88 88 PRO A C 1
ATOM 702 O O . PRO A 1 88 ? 15.367 2.943 -11.034 1.00 58.88 88 PRO A O 1
ATOM 705 N N . LEU A 1 89 ? 13.942 3.059 -12.763 1.00 61.38 89 LEU A N 1
ATOM 706 C CA . LEU A 1 89 ? 12.827 3.589 -11.960 1.00 61.38 89 LEU A CA 1
ATOM 707 C C . LEU A 1 89 ? 12.306 2.511 -10.996 1.00 61.38 89 LEU A C 1
ATOM 709 O O . LEU A 1 89 ? 11.604 1.599 -11.431 1.00 61.38 89 LEU A O 1
ATOM 713 N N . HIS A 1 90 ? 12.659 2.607 -9.716 1.00 64.12 90 HIS A N 1
ATOM 714 C CA . HIS A 1 90 ? 12.307 1.616 -8.697 1.00 64.12 90 HIS A CA 1
ATOM 715 C C . HIS A 1 90 ? 11.734 2.277 -7.446 1.00 64.12 90 HIS A C 1
ATOM 717 O O . HIS A 1 90 ? 12.081 3.411 -7.106 1.00 64.12 90 HIS A O 1
ATOM 723 N N . PHE A 1 91 ? 10.826 1.556 -6.792 1.00 65.12 91 PHE A N 1
ATOM 724 C CA . PHE A 1 91 ? 10.230 1.939 -5.523 1.00 65.12 91 PHE A CA 1
ATOM 725 C C . PHE A 1 91 ? 10.868 1.121 -4.413 1.00 65.12 91 PHE A C 1
ATOM 727 O O . PHE A 1 91 ? 11.095 -0.081 -4.574 1.00 65.12 91 PHE A O 1
ATOM 734 N N . ASP A 1 92 ? 11.139 1.765 -3.287 1.00 72.69 92 ASP A N 1
ATOM 735 C CA . ASP A 1 92 ? 11.647 1.059 -2.121 1.00 72.69 92 ASP A CA 1
ATOM 736 C C . ASP A 1 92 ? 10.592 0.070 -1.589 1.00 72.69 92 ASP A C 1
ATOM 738 O O . ASP A 1 92 ? 9.408 0.401 -1.448 1.00 72.69 92 ASP A O 1
ATOM 742 N N . SER A 1 93 ? 11.022 -1.162 -1.307 1.00 74.81 93 SER A 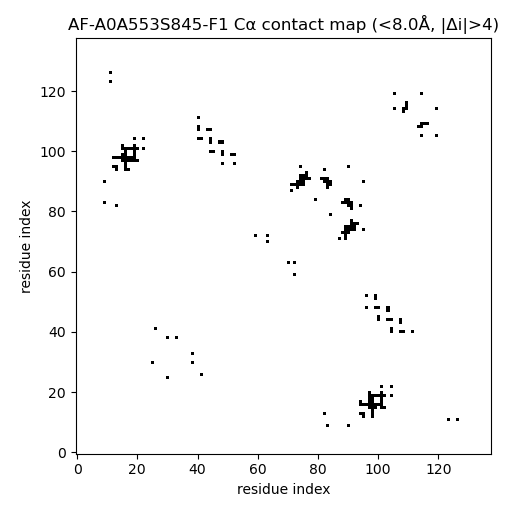N 1
ATOM 743 C CA . SER A 1 93 ? 10.140 -2.250 -0.874 1.00 74.81 93 SER A CA 1
ATOM 744 C C . SER A 1 93 ? 9.433 -1.972 0.449 1.00 74.81 93 SER A C 1
ATOM 746 O O . SER A 1 93 ? 8.262 -2.309 0.600 1.00 74.81 93 SER A O 1
ATOM 748 N N . PHE A 1 94 ? 10.091 -1.303 1.396 1.00 76.81 94 PHE A N 1
ATOM 749 C CA . PHE A 1 94 ? 9.477 -0.975 2.679 1.00 76.81 94 PHE A CA 1
ATOM 750 C C . PHE A 1 94 ? 8.385 0.086 2.517 1.00 76.81 94 PHE A C 1
ATOM 752 O O . PHE A 1 94 ? 7.286 -0.041 3.069 1.00 76.81 94 PHE A O 1
ATOM 759 N N . PHE A 1 95 ? 8.655 1.127 1.724 1.00 75.75 95 PHE A N 1
ATOM 760 C CA . PHE A 1 95 ? 7.639 2.131 1.414 1.00 75.75 95 PHE A CA 1
ATOM 761 C C . PHE A 1 95 ? 6.487 1.516 0.606 1.00 75.75 95 PHE A C 1
ATOM 763 O O . PHE A 1 95 ? 5.329 1.886 0.825 1.00 75.75 95 PHE A O 1
ATOM 770 N N . PHE A 1 96 ? 6.756 0.547 -0.272 1.00 78.94 96 PHE A N 1
ATOM 771 C CA . PHE A 1 96 ? 5.714 -0.182 -0.996 1.00 78.94 96 PHE A CA 1
ATOM 772 C C . PHE A 1 96 ? 4.764 -0.909 -0.044 1.00 78.94 96 PHE A C 1
ATOM 774 O O . PHE A 1 96 ? 3.552 -0.687 -0.089 1.00 78.94 96 PHE A O 1
ATOM 781 N N . ASP A 1 97 ? 5.311 -1.698 0.874 1.00 83.31 97 ASP A N 1
ATO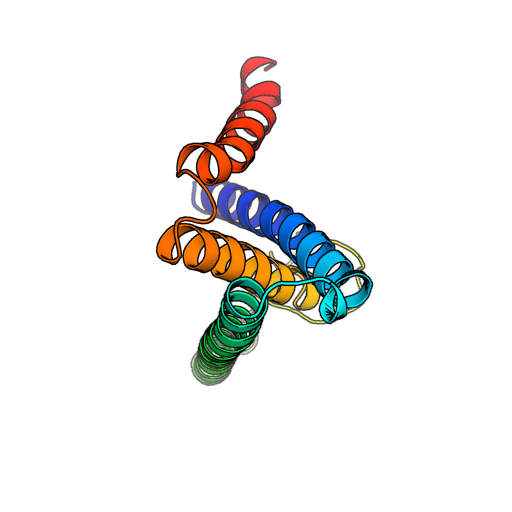M 782 C CA . ASP A 1 97 ? 4.531 -2.464 1.844 1.00 83.31 97 ASP A CA 1
ATOM 783 C C . ASP A 1 97 ? 3.694 -1.539 2.735 1.00 83.31 97 ASP A C 1
ATOM 785 O O . ASP A 1 97 ? 2.503 -1.775 2.968 1.00 83.31 97 ASP A O 1
ATOM 789 N N . CYS A 1 98 ? 4.280 -0.413 3.154 1.00 82.50 98 CYS A N 1
ATOM 790 C CA . CYS A 1 98 ? 3.561 0.617 3.893 1.00 82.50 98 CYS A CA 1
ATOM 791 C C . CYS A 1 98 ? 2.410 1.214 3.072 1.00 82.50 98 CYS A C 1
ATOM 793 O O . CYS A 1 98 ? 1.330 1.442 3.613 1.00 82.50 98 CYS A O 1
ATOM 795 N N . SER A 1 99 ? 2.587 1.437 1.768 1.00 82.56 99 SER A N 1
ATOM 796 C CA . SER A 1 99 ? 1.519 1.980 0.921 1.00 82.56 99 SER A CA 1
ATOM 797 C C . SER A 1 99 ? 0.331 1.027 0.820 1.00 82.56 99 SER A C 1
ATOM 799 O O . SER A 1 99 ? -0.814 1.452 0.991 1.00 82.56 99 SER A O 1
ATOM 801 N N . ILE A 1 100 ? 0.595 -0.272 0.649 1.00 82.94 100 ILE A N 1
ATOM 802 C CA . ILE A 1 100 ? -0.439 -1.305 0.587 1.00 82.94 100 ILE A CA 1
ATOM 803 C C . ILE A 1 100 ? -1.182 -1.377 1.917 1.00 82.94 100 ILE A C 1
ATOM 805 O O . ILE A 1 100 ? -2.414 -1.443 1.928 1.00 82.94 100 ILE A O 1
ATOM 809 N N . LEU A 1 101 ? -0.458 -1.323 3.035 1.00 84.75 101 LEU A N 1
ATOM 810 C CA . LEU A 1 101 ? -1.049 -1.264 4.369 1.00 84.75 101 LEU A CA 1
ATOM 811 C C . LEU A 1 101 ? -1.941 -0.031 4.545 1.00 84.75 101 LEU A C 1
ATOM 813 O O . LEU A 1 101 ? -3.078 -0.161 4.995 1.00 84.75 101 LEU A O 1
ATOM 817 N N . GLY A 1 102 ? -1.466 1.153 4.152 1.00 81.81 102 GLY A N 1
ATOM 818 C CA . GLY A 1 102 ? -2.225 2.402 4.237 1.00 81.81 102 GLY A CA 1
ATOM 819 C C . GLY A 1 102 ? -3.510 2.374 3.404 1.00 81.81 102 GLY A C 1
ATOM 820 O O . GLY A 1 102 ? -4.579 2.745 3.898 1.00 81.81 102 GLY A O 1
ATOM 821 N N . ILE A 1 103 ? -3.429 1.879 2.165 1.00 80.06 103 ILE A N 1
ATOM 822 C CA . ILE A 1 103 ? -4.581 1.728 1.263 1.00 80.06 103 ILE A CA 1
ATOM 823 C C . ILE A 1 103 ? -5.574 0.713 1.836 1.00 80.06 103 ILE A C 1
ATOM 825 O O . ILE A 1 103 ? -6.760 1.019 1.981 1.00 80.06 103 ILE A O 1
ATOM 829 N N . SER A 1 104 ? -5.093 -0.471 2.219 1.00 82.62 104 SER A N 1
ATOM 830 C CA . SER A 1 104 ? -5.927 -1.545 2.770 1.00 82.62 104 SER A CA 1
ATOM 831 C C . SER A 1 104 ? -6.650 -1.088 4.039 1.00 82.62 104 SER A C 1
ATOM 833 O O . SER A 1 104 ? -7.841 -1.355 4.206 1.00 82.62 104 SER A O 1
ATOM 835 N N . TYR A 1 105 ? -5.966 -0.322 4.893 1.00 82.50 105 TYR A N 1
ATOM 836 C CA . TYR A 1 105 ? -6.535 0.227 6.119 1.00 82.50 105 TYR A CA 1
ATOM 837 C C . TYR A 1 105 ? -7.669 1.213 5.842 1.00 82.50 105 TYR A C 1
ATOM 839 O O . TYR A 1 105 ? -8.727 1.146 6.474 1.00 82.50 105 TYR A O 1
ATOM 847 N N . MET A 1 106 ? -7.481 2.118 4.876 1.00 78.44 106 MET A N 1
ATOM 848 C CA . MET A 1 106 ? -8.519 3.071 4.481 1.00 78.44 106 MET A CA 1
ATOM 849 C C . MET A 1 106 ? -9.745 2.371 3.895 1.00 78.44 106 MET A C 1
ATOM 851 O O . MET A 1 106 ? -10.870 2.676 4.299 1.00 78.44 106 MET A O 1
ATOM 855 N N . VAL A 1 107 ? -9.539 1.402 2.998 1.00 78.75 107 VAL A N 1
ATOM 856 C CA . VAL A 1 107 ? -10.625 0.613 2.398 1.00 78.75 107 VAL A CA 1
ATOM 857 C C . VAL A 1 107 ? -11.402 -0.139 3.477 1.00 78.75 107 VAL A C 1
ATOM 859 O O . VAL A 1 107 ? -12.634 -0.103 3.497 1.00 78.75 107 VAL A O 1
ATOM 862 N N . ARG A 1 108 ? -10.703 -0.776 4.423 1.00 80.94 108 ARG A N 1
ATOM 863 C CA . ARG A 1 108 ? -11.355 -1.568 5.468 1.00 80.94 108 ARG A CA 1
ATOM 864 C C . ARG A 1 108 ? -12.107 -0.693 6.466 1.00 80.94 108 ARG A C 1
ATOM 866 O O . ARG A 1 108 ? -13.246 -1.004 6.805 1.00 80.94 108 ARG A O 1
ATOM 873 N N . ARG A 1 109 ? -11.540 0.444 6.880 1.00 76.75 109 ARG A N 1
ATOM 874 C CA . ARG A 1 109 ? -12.256 1.392 7.748 1.00 76.75 109 ARG A CA 1
ATOM 875 C C . ARG A 1 109 ? -13.482 2.005 7.075 1.00 76.75 109 ARG A C 1
ATOM 877 O O . ARG A 1 109 ? -14.463 2.260 7.765 1.00 76.75 109 ARG A O 1
ATOM 884 N N . HIS A 1 110 ? -13.467 2.194 5.757 1.00 77.69 110 HIS A N 1
ATOM 885 C CA . HIS A 1 110 ? -14.669 2.577 5.018 1.00 77.69 110 HIS A CA 1
ATOM 886 C C . HIS A 1 110 ? -15.720 1.463 4.994 1.00 77.69 110 HIS A C 1
ATOM 888 O O . HIS A 1 110 ? -16.885 1.728 5.269 1.00 77.69 110 HIS A O 1
ATOM 894 N N . HIS A 1 111 ? -15.317 0.215 4.731 1.00 77.38 111 HIS A N 1
ATOM 895 C CA . HIS A 1 111 ? -16.222 -0.940 4.749 1.00 77.38 111 HIS A CA 1
ATOM 896 C C . HIS A 1 111 ? -16.922 -1.115 6.109 1.00 77.38 111 HIS A C 1
ATOM 898 O O . HIS A 1 111 ? -18.101 -1.444 6.165 1.00 77.38 111 HIS A O 1
ATOM 904 N N . PHE A 1 112 ? -16.217 -0.844 7.209 1.00 75.00 112 PHE A N 1
ATOM 905 C CA . PHE A 1 112 ? -16.782 -0.855 8.562 1.00 75.00 112 PHE A CA 1
ATOM 906 C C . PHE A 1 112 ? -17.525 0.436 8.956 1.00 75.00 112 PHE A C 1
ATOM 908 O O . PHE A 1 112 ? -17.962 0.557 10.095 1.00 75.00 112 PHE A O 1
ATOM 915 N N . GLY A 1 113 ? -17.657 1.420 8.057 1.00 74.44 113 GLY A N 1
ATOM 916 C CA . GLY A 1 113 ? -18.362 2.682 8.322 1.00 74.44 113 GLY A CA 1
ATOM 917 C C . GLY A 1 113 ? -17.635 3.650 9.267 1.00 74.44 113 GLY A C 1
ATOM 918 O O . GLY A 1 113 ? -18.193 4.677 9.646 1.00 74.44 113 GLY A O 1
ATOM 919 N N . LEU A 1 114 ? -16.379 3.366 9.625 1.00 71.69 114 LEU A N 1
ATOM 920 C CA . LEU A 1 114 ? -15.565 4.169 10.548 1.00 71.69 114 LEU A CA 1
ATOM 921 C C . LEU A 1 114 ? -15.068 5.479 9.912 1.00 71.69 114 LEU A C 1
ATOM 923 O O . LEU A 1 114 ? -14.607 6.378 10.615 1.00 71.69 114 LEU A O 1
ATOM 927 N N . ILE A 1 115 ? -15.093 5.581 8.578 1.00 72.75 115 ILE A N 1
ATOM 928 C CA . ILE A 1 115 ? -14.599 6.738 7.824 1.00 72.75 115 ILE A CA 1
ATOM 929 C C . ILE A 1 115 ? -15.529 7.028 6.638 1.00 72.75 115 ILE A C 1
ATOM 931 O O . ILE A 1 115 ? -15.953 6.119 5.930 1.00 72.75 115 ILE A O 1
ATOM 935 N N . LYS A 1 116 ? -15.798 8.313 6.376 1.00 73.19 116 LYS A N 1
ATOM 936 C CA . LYS A 1 116 ? -16.521 8.776 5.179 1.00 73.19 116 LYS A CA 1
ATOM 937 C C . LYS A 1 116 ? -15.592 8.827 3.960 1.00 73.19 116 LYS A C 1
ATOM 939 O O . LYS A 1 116 ? -14.450 9.259 4.092 1.00 73.19 116 LYS A O 1
ATOM 944 N N . VAL A 1 117 ? -16.107 8.527 2.762 1.00 67.00 117 VAL A N 1
ATOM 945 C CA . VAL A 1 117 ? -15.369 8.577 1.472 1.00 67.00 117 VAL A CA 1
ATOM 946 C C . VAL A 1 117 ? -14.559 9.869 1.289 1.00 67.00 117 VAL A C 1
ATOM 948 O O . VAL A 1 117 ? -13.435 9.835 0.794 1.00 67.00 117 VAL A O 1
ATOM 951 N N . LYS A 1 118 ? -15.081 11.015 1.752 1.00 62.41 118 LYS A N 1
ATOM 952 C CA . LYS A 1 118 ? -14.370 12.305 1.703 1.00 62.41 118 LYS A CA 1
ATOM 953 C C . LYS A 1 118 ? -12.985 12.253 2.354 1.00 62.41 118 LYS A C 1
ATOM 955 O O . LYS A 1 118 ? -12.050 12.810 1.798 1.00 62.41 118 LYS A O 1
ATOM 960 N N . ASN A 1 119 ? -12.817 11.544 3.466 1.00 66.62 119 ASN A N 1
ATOM 961 C CA . ASN A 1 119 ? -11.526 11.453 4.157 1.00 66.62 119 ASN A CA 1
ATOM 962 C C . ASN A 1 119 ? -10.521 10.543 3.434 1.00 66.62 119 ASN A C 1
ATOM 964 O O . ASN A 1 119 ? -9.330 10.627 3.717 1.00 66.62 119 ASN A O 1
ATOM 968 N N . ILE A 1 120 ? -10.987 9.708 2.501 1.00 64.81 120 ILE A N 1
ATOM 969 C CA . ILE A 1 120 ? -10.133 8.932 1.592 1.00 64.81 120 ILE A CA 1
ATOM 970 C C . ILE A 1 120 ? -9.716 9.800 0.399 1.00 64.81 120 ILE A C 1
ATOM 972 O O . ILE A 1 120 ? -8.569 9.750 -0.030 1.00 64.81 120 ILE A O 1
ATOM 976 N N . LEU A 1 121 ? -10.628 10.638 -0.106 1.00 61.91 121 LEU A N 1
ATOM 977 C CA . LEU A 1 121 ? -10.380 11.526 -1.246 1.00 61.91 121 LEU A CA 1
ATOM 978 C C . LEU A 1 121 ? -9.524 12.752 -0.898 1.00 61.91 121 LEU A C 1
ATOM 980 O O . LEU A 1 121 ? -8.766 13.206 -1.745 1.00 61.91 121 LEU A O 1
ATOM 984 N N . ILE A 1 122 ? -9.607 13.286 0.324 1.00 65.88 122 ILE A N 1
ATOM 985 C CA . ILE A 1 122 ? -8.835 14.466 0.759 1.00 65.88 122 ILE A CA 1
ATOM 986 C C . ILE A 1 122 ? -7.318 14.318 0.534 1.00 65.88 122 ILE A C 1
ATOM 988 O O . ILE A 1 122 ? -6.755 15.205 -0.106 1.00 65.88 122 ILE A O 1
ATOM 992 N N . PRO A 1 123 ? -6.633 13.243 0.983 1.00 65.06 123 PRO A N 1
ATOM 993 C CA . PRO A 1 123 ? -5.203 13.093 0.714 1.00 65.06 123 PRO A CA 1
ATOM 994 C C . PRO A 1 123 ? -4.909 12.993 -0.789 1.00 65.06 123 PRO A C 1
ATOM 996 O O . PRO A 1 123 ? -3.962 13.617 -1.252 1.00 65.06 123 PRO A O 1
ATOM 999 N N . ILE A 1 124 ? -5.758 12.313 -1.570 1.00 64.38 124 ILE A N 1
ATOM 1000 C CA . ILE A 1 124 ? -5.623 12.221 -3.036 1.00 64.38 124 ILE A CA 1
ATOM 1001 C C . ILE A 1 124 ? -5.742 13.610 -3.693 1.00 64.38 124 ILE A C 1
ATOM 1003 O O . ILE A 1 124 ? -4.953 13.951 -4.571 1.00 64.38 124 ILE A O 1
ATOM 1007 N N . ILE A 1 125 ? -6.703 14.429 -3.259 1.00 63.09 125 ILE A N 1
ATOM 1008 C CA . ILE A 1 125 ? -6.956 15.773 -3.800 1.00 63.09 125 ILE A CA 1
ATOM 1009 C C . ILE A 1 125 ? -5.825 16.742 -3.435 1.00 63.09 125 ILE A C 1
ATOM 1011 O O . ILE A 1 125 ? -5.378 17.495 -4.295 1.00 63.09 125 ILE A O 1
ATOM 1015 N N . ILE A 1 126 ? -5.327 16.708 -2.193 1.00 65.50 126 ILE A N 1
ATOM 1016 C CA . ILE A 1 126 ? -4.186 17.534 -1.758 1.00 65.50 126 ILE A CA 1
ATOM 1017 C C . ILE A 1 126 ? -2.951 17.237 -2.621 1.00 65.50 126 ILE A C 1
ATOM 1019 O O . ILE A 1 126 ? -2.252 18.159 -3.035 1.00 65.50 126 ILE A O 1
ATOM 1023 N N . ILE A 1 127 ? -2.719 15.966 -2.952 1.00 59.44 127 ILE A N 1
ATOM 1024 C CA . ILE A 1 127 ? -1.622 15.535 -3.828 1.00 59.44 127 ILE A CA 1
ATOM 1025 C C . ILE A 1 127 ? -1.839 16.007 -5.264 1.00 59.44 127 ILE A C 1
ATOM 1027 O O . ILE A 1 127 ? -0.910 16.530 -5.871 1.00 59.44 127 ILE A O 1
ATOM 1031 N N . LEU A 1 128 ? -3.053 15.866 -5.809 1.00 61.28 128 LEU A N 1
ATOM 1032 C CA . LEU A 1 128 ? -3.366 16.343 -7.157 1.00 61.28 128 LEU A CA 1
ATOM 1033 C C . LEU A 1 128 ? -3.087 17.850 -7.280 1.00 61.28 128 LEU A C 1
ATOM 1035 O O . LEU A 1 128 ? -2.486 18.284 -8.258 1.00 61.28 128 LEU A O 1
ATOM 1039 N N . ILE A 1 129 ? -3.453 18.626 -6.256 1.00 67.00 129 ILE A N 1
ATOM 1040 C CA . ILE A 1 129 ? -3.172 20.064 -6.175 1.00 67.00 129 ILE A CA 1
ATOM 1041 C C . ILE A 1 129 ? -1.665 20.322 -6.079 1.00 67.00 129 ILE A C 1
ATOM 1043 O O . ILE A 1 129 ? -1.151 21.142 -6.831 1.00 67.00 129 ILE A O 1
ATOM 1047 N N . PHE A 1 130 ? -0.940 19.611 -5.211 1.00 62.72 130 PHE A N 1
ATOM 1048 C CA . PHE A 1 130 ? 0.506 19.793 -5.039 1.00 62.72 130 PHE A CA 1
ATOM 1049 C C . PHE A 1 130 ? 1.311 19.412 -6.295 1.00 62.72 130 PHE A C 1
ATOM 1051 O O . PHE A 1 130 ? 2.313 20.051 -6.592 1.00 62.72 130 PHE A O 1
ATOM 1058 N N . ILE A 1 131 ? 0.854 18.416 -7.062 1.00 56.00 131 ILE A N 1
ATOM 1059 C CA . ILE A 1 131 ? 1.449 18.004 -8.345 1.00 56.00 131 ILE A CA 1
ATOM 1060 C C . ILE A 1 131 ? 1.111 18.999 -9.466 1.00 56.00 131 ILE A C 1
ATOM 1062 O O . ILE A 1 131 ? 1.962 19.286 -10.306 1.00 56.00 131 ILE A O 1
ATOM 1066 N N . LEU A 1 132 ? -0.113 19.538 -9.496 1.00 57.59 132 LEU A N 1
ATOM 1067 C CA . LEU A 1 132 ? -0.532 20.536 -10.489 1.00 57.59 132 LEU A CA 1
ATOM 1068 C C . LEU A 1 132 ? 0.055 21.929 -10.217 1.00 57.59 132 LEU A C 1
ATOM 1070 O O . LEU A 1 132 ? 0.218 22.708 -11.152 1.00 57.59 132 LEU A O 1
ATOM 1074 N N . MET A 1 133 ? 0.401 22.246 -8.968 1.00 58.59 133 MET A N 1
ATOM 1075 C CA . MET A 1 133 ? 0.951 23.543 -8.566 1.00 58.59 133 MET A CA 1
ATOM 1076 C C . MET A 1 133 ? 2.233 23.934 -9.335 1.00 58.59 133 MET A C 1
ATOM 1078 O O . MET A 1 133 ? 2.252 25.027 -9.896 1.00 58.59 133 MET A O 1
ATOM 1082 N N . PRO A 1 134 ? 3.271 23.081 -9.462 1.00 52.09 134 PRO A N 1
ATOM 1083 C CA . PRO A 1 134 ? 4.449 23.392 -10.276 1.00 52.09 134 PRO A CA 1
ATOM 1084 C C . PRO A 1 134 ? 4.185 23.365 -11.791 1.00 52.09 134 PRO A C 1
ATOM 1086 O O . PRO A 1 134 ? 4.948 23.970 -12.533 1.00 52.09 134 PRO A O 1
ATOM 1089 N N . LEU A 1 135 ? 3.115 22.707 -12.259 1.00 53.50 135 LEU A N 1
ATOM 1090 C CA . LEU A 1 135 ? 2.709 22.714 -13.673 1.00 53.50 135 LEU A CA 1
ATOM 1091 C C . LEU A 1 135 ? 1.987 24.019 -14.062 1.00 53.50 135 LEU A C 1
ATOM 1093 O O . LEU A 1 135 ? 2.034 24.421 -15.215 1.00 53.50 135 LEU A O 1
ATOM 1097 N N . MET A 1 136 ? 1.314 24.669 -13.108 1.00 47.22 136 MET A N 1
ATOM 1098 C CA . MET A 1 136 ? 0.632 25.962 -13.293 1.00 47.22 136 MET A CA 1
ATOM 1099 C C . MET A 1 136 ? 1.577 27.167 -13.154 1.00 47.22 136 MET A C 1
ATOM 1101 O O . MET A 1 136 ? 1.217 28.276 -13.536 1.00 47.22 136 MET A O 1
ATOM 1105 N N . LEU A 1 137 ? 2.757 26.959 -12.564 1.00 50.91 137 LEU A N 1
ATOM 1106 C CA . LEU A 1 137 ? 3.795 27.972 -12.340 1.00 50.91 137 LEU A CA 1
ATOM 1107 C C . LEU A 1 137 ? 4.805 28.065 -13.498 1.00 50.91 137 LEU A C 1
ATOM 1109 O O . LEU A 1 137 ? 5.806 28.769 -13.361 1.00 50.91 137 LEU A O 1
ATOM 1113 N N . HIS A 1 138 ? 4.549 27.369 -14.611 1.00 43.56 138 HIS A N 1
ATOM 1114 C CA . HIS A 1 138 ? 5.453 27.257 -15.750 1.00 43.56 138 HIS A CA 1
ATOM 1115 C C . HIS A 1 138 ? 4.780 27.552 -17.089 1.00 43.56 138 HIS A C 1
ATOM 1117 O O . HIS A 1 138 ? 3.583 27.219 -17.241 1.00 43.56 138 HIS A O 1
#

Radius of gyration: 16.95 Å; Cα contacts (8 Å, |Δi|>4): 107; chains: 1; bounding box: 40×44×46 Å

Foldseek 3Di:
DVVVVVVLVLLLLLVLLVLLVVVVVCCVVCVVVDDPLLNVLLVVLVVVLVVVLVVLVVVQVVCCVVDDPPDDGQEDDDDDPDCFDVVPTHGHNSSNSSSSSSVSSVVSCVVVVVDDPVVVCVVVVVSVCVVCVVVVVD

Secondary structure (DSSP, 8-state):
-HHHHHHHHHHHHHHHHHHHHHHHHHHHHHGGGS-HHHHHHHHHHHHHHHHHHHHHHHHHHHHHHHS-TT---SEE--S---SEEETTEEEEHHHHHHHHHHHHHHHHHHHTTSS-HHHHHHHHHHHHHHHHHHHHT-

Sequence (138 aa):
MIRMTMAVIFCVVSVYSFIGIFTLFRVLVRFKQYDELERKAIIETLAMSMVIILVVNFGQLILSFITPYDWAPFIFSGSSLALIGNTPLHFDSFFFDCSILGISYMVRRHHFGLIKVKNILIPIIIILIFILMPLMLH

Organism: Enterococcus avium (NCBI:txid33945)

pLDDT: mean 71.52, std 10.72, range [43.56, 87.75]